Protein AF-A0A3G2R7R0-F1 (afdb_monomer)

Secondary structure (DSSP, 8-state):
----S--HHHHHHHTHHHHHHHHHHHHHHT--SS-HHHHHHHHHHHHHTT-S-EEEESSSS--GGGTT-TT-EEEE-----

Mean predicted aligned error: 7.34 Å

Radius of gyration: 15.78 Å; Cα contacts (8 Å, |Δi|>4): 65; chains: 1; bounding box: 44×22×42 Å

Foldseek 3Di:
DDDDPDDVVVVCVVCVVVVVVVVVVCVVVVCLPPDPVQVVVFVVVCVVVVAPTEHEDQADDCDPVNPPVPRYDYDYDHRDD

pLDDT: mean 81.42, std 16.53, range [34.0, 98.12]

Organism: NCBI:txid2316383

Structure (mmCIF, N/CA/C/O backbone):
data_AF-A0A3G2R7R0-F1
#
_entry.id   AF-A0A3G2R7R0-F1
#
loop_
_atom_site.group_PDB
_atom_site.id
_atom_site.type_symbol
_atom_site.label_atom_id
_atom_site.label_alt_id
_atom_site.label_comp_id
_atom_site.label_asym_id
_atom_site.label_entity_id
_atom_site.label_seq_id
_atom_site.pdbx_PDB_ins_code
_atom_site.Cartn_x
_atom_site.Cartn_y
_atom_site.Cartn_z
_atom_site.occupancy
_atom_site.B_iso_or_equiv
_atom_site.auth_seq_id
_atom_site.auth_comp_id
_atom_site.auth_asym_id
_atom_site.auth_atom_id
_atom_site.pdbx_PDB_model_num
ATOM 1 N N . MET A 1 1 ? -19.127 -9.901 26.065 1.00 63.06 1 MET A N 1
ATOM 2 C CA . MET A 1 1 ? -18.593 -9.000 25.021 1.00 63.06 1 MET A CA 1
ATOM 3 C C . MET A 1 1 ? -17.191 -9.481 24.679 1.00 63.06 1 MET A C 1
ATOM 5 O O . MET A 1 1 ? -16.403 -9.652 25.599 1.00 63.06 1 MET A O 1
ATOM 9 N N . LYS A 1 2 ? -16.911 -9.816 23.415 1.00 79.25 2 LYS A N 1
ATOM 10 C CA . LYS A 1 2 ? -15.589 -10.286 22.971 1.00 79.25 2 LYS A CA 1
ATOM 11 C C . LYS A 1 2 ? -14.895 -9.093 22.314 1.00 79.25 2 LYS A C 1
ATOM 13 O O . LYS A 1 2 ? -15.425 -8.587 21.333 1.00 79.25 2 LYS A O 1
ATOM 18 N N . ILE A 1 3 ? -13.785 -8.620 22.876 1.00 86.31 3 ILE A N 1
ATOM 19 C CA . ILE A 1 3 ? -12.985 -7.550 22.267 1.00 86.31 3 ILE A CA 1
ATOM 20 C C . ILE A 1 3 ? -11.917 -8.229 21.401 1.00 86.31 3 ILE A C 1
ATOM 22 O O . ILE A 1 3 ? -11.089 -8.960 21.954 1.00 86.31 3 ILE A O 1
ATOM 26 N N . PRO A 1 4 ? -11.955 -8.078 20.067 1.00 87.75 4 PRO A N 1
ATOM 27 C CA . PRO A 1 4 ? -10.926 -8.634 19.200 1.00 87.75 4 PRO A CA 1
ATOM 28 C C . PRO A 1 4 ? -9.602 -7.882 19.399 1.00 87.75 4 PRO A C 1
ATOM 30 O O . PRO A 1 4 ? -9.592 -6.671 19.591 1.00 87.75 4 PRO A O 1
ATOM 33 N N . PHE A 1 5 ? -8.478 -8.602 19.344 1.00 92.62 5 PHE A N 1
ATOM 34 C CA . PHE A 1 5 ? -7.136 -8.007 19.428 1.00 92.62 5 PHE A CA 1
ATOM 35 C C . PHE A 1 5 ? -6.830 -7.087 18.234 1.00 92.62 5 PHE A C 1
ATOM 37 O O . PHE A 1 5 ? -6.179 -6.059 18.391 1.00 92.62 5 PHE A O 1
ATOM 44 N N . LEU A 1 6 ? -7.319 -7.455 17.047 1.00 92.81 6 LEU A N 1
ATOM 45 C CA . LEU A 1 6 ? -7.204 -6.689 15.813 1.00 92.81 6 LEU A CA 1
ATOM 46 C C . LEU A 1 6 ? -8.459 -6.930 14.977 1.00 92.81 6 LEU A C 1
ATOM 48 O O . LEU A 1 6 ? -8.798 -8.081 14.700 1.00 92.81 6 LEU A O 1
ATOM 52 N N . ASP A 1 7 ? -9.127 -5.853 14.578 1.00 93.81 7 ASP A N 1
ATOM 53 C CA . ASP A 1 7 ? -10.282 -5.907 13.687 1.00 93.81 7 ASP A CA 1
ATOM 54 C C . ASP A 1 7 ? -9.881 -5.385 12.303 1.00 93.81 7 ASP A C 1
ATOM 56 O O . ASP A 1 7 ? -9.765 -4.179 12.070 1.00 93.81 7 ASP A O 1
ATOM 60 N N . LEU A 1 8 ? -9.576 -6.315 11.399 1.00 94.00 8 LEU A N 1
ATOM 61 C CA . LEU A 1 8 ? -9.237 -5.996 10.011 1.00 94.00 8 LEU A CA 1
ATOM 62 C C . LEU A 1 8 ? -10.482 -5.701 9.173 1.00 94.00 8 LEU A C 1
ATOM 64 O O . LEU A 1 8 ? -10.378 -5.004 8.168 1.00 94.00 8 LEU A O 1
ATOM 68 N N . GLN A 1 9 ? -11.647 -6.206 9.585 1.00 94.00 9 GLN A N 1
ATOM 69 C CA . GLN A 1 9 ? -12.895 -5.963 8.875 1.00 94.00 9 GLN A CA 1
ATOM 70 C C . GLN A 1 9 ? -13.313 -4.506 9.054 1.00 94.00 9 GLN A C 1
ATOM 72 O O . GLN A 1 9 ? -13.538 -3.821 8.065 1.00 94.00 9 GLN A O 1
ATOM 77 N N . ALA A 1 10 ? -13.276 -3.998 10.289 1.00 94.56 10 ALA A N 1
ATOM 78 C CA . ALA A 1 10 ? -13.534 -2.587 10.565 1.00 94.56 10 ALA A CA 1
ATOM 79 C C . ALA A 1 10 ? -12.551 -1.650 9.835 1.00 94.56 10 ALA A C 1
ATOM 81 O O . ALA A 1 10 ? -12.947 -0.590 9.351 1.00 94.56 10 ALA A O 1
ATOM 82 N N . GLN A 1 11 ? -11.275 -2.042 9.721 1.00 94.75 11 GLN A N 1
ATOM 83 C CA . GLN A 1 11 ? -10.291 -1.288 8.937 1.00 94.75 11 GLN A CA 1
ATOM 84 C C . GLN A 1 11 ? -10.634 -1.282 7.449 1.00 94.75 11 GLN A C 1
ATOM 86 O O . GLN A 1 11 ? -10.678 -0.207 6.859 1.00 94.75 11 GLN A O 1
ATOM 91 N N . TYR A 1 12 ? -10.921 -2.443 6.853 1.00 95.19 12 TYR A N 1
ATOM 92 C CA . TYR A 1 12 ? -11.343 -2.522 5.454 1.00 95.19 12 TYR A CA 1
ATOM 93 C C . TYR A 1 12 ? -12.608 -1.696 5.206 1.00 95.19 12 TYR A C 1
ATOM 95 O O . TYR A 1 12 ? -12.626 -0.889 4.283 1.00 95.19 12 TYR A O 1
ATOM 103 N N . ASP A 1 13 ? -13.621 -1.820 6.066 1.00 96.94 13 ASP A N 1
ATOM 104 C CA . ASP A 1 13 ? -14.886 -1.095 5.937 1.00 96.94 13 ASP A CA 1
ATOM 105 C C . ASP A 1 13 ? -14.683 0.430 5.951 1.00 96.94 13 ASP A C 1
ATOM 107 O O . ASP A 1 13 ? -15.382 1.149 5.236 1.00 96.94 13 ASP A O 1
ATOM 111 N N . SER A 1 14 ? -13.687 0.931 6.695 1.00 97.50 14 SER A N 1
ATOM 112 C CA . SER A 1 14 ? -13.366 2.366 6.753 1.00 97.50 14 SER A CA 1
ATOM 113 C C . SER A 1 14 ? -12.794 2.947 5.452 1.00 97.50 14 SER A C 1
ATOM 115 O O . SER A 1 14 ? -12.956 4.139 5.208 1.00 97.50 14 SER A O 1
ATOM 117 N N . ILE A 1 15 ? -12.173 2.115 4.607 1.00 97.12 15 ILE A N 1
ATOM 118 C CA . ILE A 1 15 ? -11.537 2.511 3.333 1.00 97.12 15 ILE A CA 1
ATOM 119 C C . ILE A 1 15 ? -12.059 1.692 2.140 1.00 97.12 15 ILE A C 1
ATOM 121 O O . ILE A 1 15 ? -11.438 1.627 1.078 1.00 97.12 15 ILE A O 1
ATOM 125 N N . LYS A 1 16 ? -13.225 1.056 2.304 1.00 96.81 16 LYS A N 1
ATOM 126 C CA . LYS A 1 16 ? -13.773 0.065 1.372 1.00 96.81 16 LYS A CA 1
ATOM 127 C C . LYS A 1 16 ? -13.909 0.598 -0.048 1.00 96.81 16 LYS A C 1
ATOM 129 O O . LYS A 1 16 ? -13.512 -0.070 -0.996 1.00 96.81 16 LYS A O 1
ATOM 134 N N . ASN A 1 17 ? -14.458 1.801 -0.193 1.00 98.12 17 ASN A N 1
ATOM 135 C CA . ASN A 1 17 ? -14.708 2.388 -1.509 1.00 98.12 17 ASN A CA 1
ATOM 136 C C . ASN A 1 17 ? -13.404 2.652 -2.276 1.00 98.12 17 ASN A C 1
ATOM 138 O O . ASN A 1 17 ? -13.362 2.459 -3.490 1.00 98.12 17 ASN A O 1
ATOM 142 N N . GLU A 1 18 ? -12.347 3.067 -1.576 1.00 96.50 18 GLU A N 1
ATOM 143 C CA . GLU A 1 18 ? -11.033 3.326 -2.172 1.00 96.50 18 GLU A CA 1
ATOM 144 C C . GLU A 1 18 ? -10.382 2.019 -2.635 1.00 96.50 18 GLU A C 1
ATOM 146 O O . GLU A 1 18 ? -9.947 1.922 -3.784 1.00 96.50 18 GLU A O 1
ATOM 151 N N . ILE A 1 19 ? -10.401 0.986 -1.781 1.00 95.69 19 ILE A N 1
ATOM 152 C CA . ILE A 1 19 ? -9.875 -0.342 -2.125 1.00 95.69 19 ILE A CA 1
ATOM 153 C C . ILE A 1 19 ? -10.639 -0.939 -3.307 1.00 95.69 19 ILE A C 1
ATOM 155 O O . ILE A 1 19 ? -10.022 -1.346 -4.289 1.00 95.69 19 ILE A O 1
ATOM 159 N N . ASP A 1 20 ? -11.969 -0.986 -3.243 1.00 96.69 20 ASP A N 1
ATOM 160 C CA . ASP A 1 20 ? -12.785 -1.619 -4.281 1.00 96.69 20 ASP A CA 1
ATOM 161 C C . ASP A 1 20 ? -12.604 -0.938 -5.642 1.00 96.69 20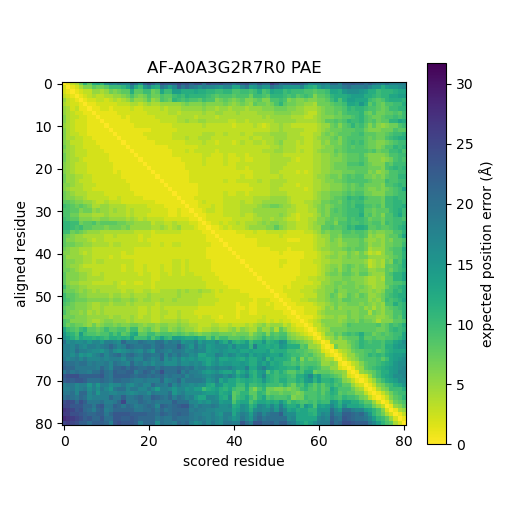 ASP A C 1
ATOM 163 O O . ASP A 1 20 ? -12.557 -1.611 -6.675 1.00 96.69 20 ASP A O 1
ATOM 167 N N . THR A 1 21 ? -12.463 0.392 -5.645 1.00 97.19 21 THR A N 1
ATOM 168 C CA . THR A 1 21 ? -12.185 1.161 -6.8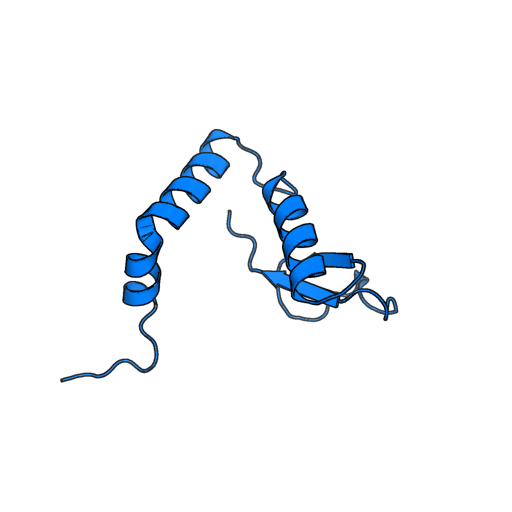62 1.00 97.19 21 THR A CA 1
ATOM 169 C C . THR A 1 21 ? -10.822 0.782 -7.436 1.00 97.19 21 THR A C 1
ATOM 171 O O . THR A 1 21 ? -10.751 0.378 -8.597 1.00 97.19 21 THR A O 1
ATOM 174 N N . ALA A 1 22 ? -9.762 0.821 -6.623 1.00 94.25 22 ALA A N 1
ATOM 175 C CA . ALA A 1 22 ? -8.409 0.488 -7.066 1.00 94.25 22 ALA A CA 1
ATOM 176 C C . ALA A 1 22 ? -8.306 -0.957 -7.590 1.00 94.25 22 ALA A C 1
ATOM 178 O O . ALA A 1 22 ? -7.723 -1.205 -8.647 1.00 94.25 22 ALA A O 1
ATOM 179 N N .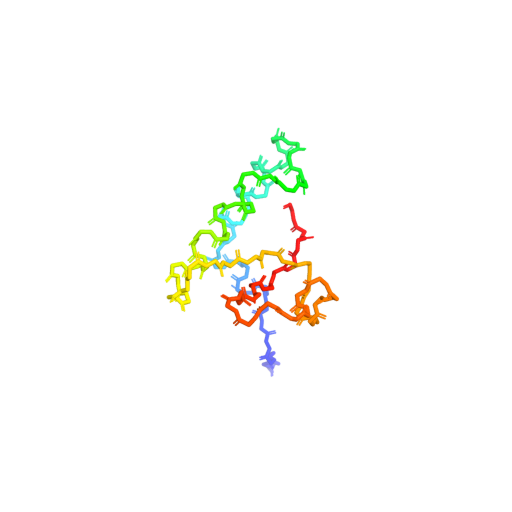 VAL A 1 23 ? -8.929 -1.917 -6.899 1.00 94.75 23 VAL A N 1
ATOM 180 C CA . VAL A 1 23 ? -8.955 -3.330 -7.313 1.00 94.75 23 VAL A CA 1
ATOM 181 C C . VAL A 1 23 ? -9.699 -3.503 -8.638 1.00 94.75 23 VAL A C 1
ATOM 183 O O . VAL A 1 23 ? -9.206 -4.179 -9.544 1.00 94.75 23 VAL A O 1
ATOM 186 N N . SER A 1 24 ? -10.865 -2.870 -8.785 1.00 96.44 24 SER A N 1
ATOM 187 C CA . SER A 1 24 ? -11.650 -2.917 -10.024 1.00 96.44 24 SER A CA 1
ATOM 188 C C . SER A 1 24 ? -10.876 -2.338 -11.212 1.00 96.44 24 SER A C 1
ATOM 190 O O . SER A 1 24 ? -10.884 -2.909 -12.307 1.00 96.44 24 SER A O 1
ATOM 192 N N . GLU A 1 25 ? -10.144 -1.242 -11.004 1.00 94.62 25 GLU A N 1
ATOM 193 C CA . GLU A 1 25 ? -9.303 -0.632 -12.033 1.00 94.62 25 GLU A CA 1
ATOM 194 C C . GLU A 1 25 ? -8.163 -1.546 -12.480 1.00 94.62 25 GLU A C 1
ATOM 196 O O . GLU A 1 25 ? -7.954 -1.698 -13.687 1.00 94.62 25 GLU A O 1
ATOM 201 N N . VAL A 1 26 ? -7.479 -2.209 -11.542 1.00 93.69 26 VAL A N 1
ATOM 202 C CA . VAL A 1 26 ? -6.432 -3.190 -11.864 1.00 93.69 26 VAL A CA 1
ATOM 203 C C . VAL A 1 26 ? -7.005 -4.338 -12.687 1.00 93.69 26 VAL A C 1
ATOM 205 O O . VAL A 1 26 ? -6.485 -4.627 -13.767 1.00 93.69 26 VAL A O 1
ATOM 208 N N . ILE A 1 27 ? -8.115 -4.932 -12.236 1.00 95.31 27 ILE A N 1
ATOM 209 C CA . ILE A 1 27 ? -8.786 -6.032 -12.943 1.00 95.31 27 ILE A CA 1
ATOM 210 C C . ILE A 1 27 ? -9.172 -5.608 -14.361 1.00 95.31 27 ILE A C 1
ATOM 212 O O . ILE A 1 27 ? -8.900 -6.334 -15.317 1.00 95.31 27 ILE A O 1
ATOM 216 N N . ARG A 1 28 ? -9.765 -4.419 -14.516 1.00 95.06 28 ARG A N 1
ATOM 217 C CA . ARG A 1 28 ? -10.162 -3.882 -15.823 1.00 95.06 28 ARG A CA 1
ATOM 218 C C . ARG A 1 28 ? -8.961 -3.607 -16.729 1.00 95.06 28 ARG A C 1
ATOM 220 O O . ARG A 1 28 ? -9.074 -3.760 -17.941 1.00 95.06 28 ARG A O 1
ATOM 227 N N . SER A 1 29 ? -7.834 -3.188 -16.157 1.00 93.38 29 SER A N 1
ATOM 228 C CA . SER A 1 29 ? -6.612 -2.900 -16.911 1.00 93.38 29 SER A CA 1
ATOM 229 C C . SER A 1 29 ? -5.889 -4.162 -17.397 1.00 93.38 29 SER A C 1
ATOM 231 O O . SER A 1 29 ? -5.188 -4.113 -18.403 1.00 93.38 29 SER A O 1
ATOM 233 N N . GLY A 1 30 ? -6.031 -5.285 -16.682 1.00 92.06 30 GLY A N 1
ATOM 234 C CA . GLY A 1 30 ? -5.294 -6.524 -16.947 1.00 92.06 30 GLY A CA 1
ATOM 235 C C . GLY A 1 30 ? -3.801 -6.478 -16.581 1.00 92.06 30 GLY A C 1
ATOM 236 O O . GLY A 1 30 ? -3.077 -7.441 -16.837 1.00 92.06 30 GLY A O 1
ATOM 237 N N . HIS A 1 31 ? -3.313 -5.384 -15.986 1.00 89.12 31 HIS A N 1
ATOM 238 C CA . HIS A 1 31 ? -1.905 -5.195 -15.625 1.00 89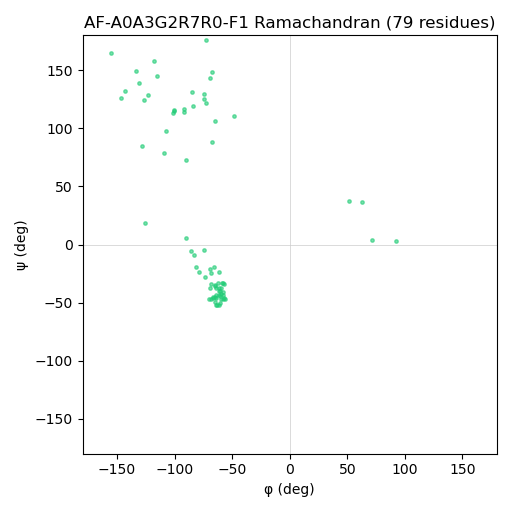.12 31 HIS A CA 1
ATOM 239 C C . HIS A 1 31 ? -1.586 -5.694 -14.208 1.00 89.12 31 HIS A C 1
ATOM 241 O O . HIS A 1 31 ? -1.318 -4.905 -13.308 1.00 89.12 31 HIS A O 1
ATOM 247 N N . PHE A 1 32 ? -1.559 -7.015 -14.026 1.00 86.81 32 PHE A N 1
ATOM 248 C CA . PHE A 1 32 ? -1.355 -7.651 -12.711 1.00 86.81 32 PHE A CA 1
ATOM 249 C C . PHE A 1 32 ? 0.109 -7.742 -12.249 1.00 86.81 32 PHE A C 1
ATOM 251 O O . PHE A 1 32 ? 0.392 -7.972 -11.078 1.00 86.81 32 PHE A O 1
ATOM 258 N N . ILE A 1 33 ? 1.075 -7.636 -13.168 1.00 87.00 33 ILE A N 1
ATOM 259 C CA . ILE A 1 33 ? 2.501 -7.816 -12.859 1.00 87.00 33 ILE A CA 1
ATOM 260 C C . ILE A 1 33 ? 3.271 -6.601 -13.353 1.00 87.00 33 ILE A C 1
ATOM 262 O O . ILE A 1 33 ? 3.210 -6.268 -14.534 1.00 87.00 33 ILE A O 1
ATOM 266 N N . MET A 1 34 ? 4.019 -5.966 -12.442 1.00 81.94 34 MET A N 1
ATOM 267 C CA . MET A 1 34 ? 4.849 -4.785 -12.726 1.00 81.94 34 MET A CA 1
ATOM 268 C C . MET A 1 34 ? 4.075 -3.663 -13.446 1.00 81.94 34 MET A C 1
ATOM 270 O O . MET A 1 34 ? 4.604 -2.990 -14.329 1.00 81.94 34 MET A O 1
ATOM 274 N N . GLY A 1 35 ? 2.804 -3.485 -13.072 1.00 84.56 35 GLY A N 1
ATOM 275 C CA . GLY A 1 35 ? 1.930 -2.451 -13.615 1.00 84.56 35 GLY A CA 1
ATOM 276 C C . GLY A 1 35 ? 2.280 -1.035 -13.131 1.00 84.56 35 GLY A C 1
ATOM 277 O O . GLY A 1 35 ? 3.147 -0.857 -12.269 1.00 84.56 35 GLY A O 1
ATOM 278 N N . PRO A 1 36 ? 1.582 -0.008 -13.647 1.00 89.69 36 PRO A N 1
ATOM 279 C CA . PRO A 1 36 ? 1.825 1.395 -13.292 1.00 89.69 36 PRO A CA 1
ATOM 280 C C . PRO A 1 36 ? 1.706 1.668 -11.784 1.00 89.69 36 PRO A C 1
ATOM 282 O O . PRO A 1 36 ? 2.493 2.445 -11.246 1.00 89.69 36 PRO A O 1
ATOM 285 N N . ASN A 1 37 ? 0.806 0.960 -11.096 1.00 90.56 37 ASN A N 1
ATOM 286 C CA . ASN A 1 37 ? 0.599 1.080 -9.651 1.00 90.56 37 ASN A CA 1
ATOM 287 C C . ASN A 1 37 ? 1.849 0.698 -8.842 1.00 90.56 37 ASN A C 1
ATOM 289 O O . ASN A 1 37 ? 2.123 1.308 -7.815 1.00 90.56 37 ASN A O 1
ATOM 293 N N . VAL A 1 38 ? 2.654 -0.261 -9.323 1.00 90.12 38 VAL A N 1
ATOM 294 C CA . VAL A 1 38 ? 3.909 -0.657 -8.659 1.00 90.12 38 VAL A CA 1
ATOM 295 C C . VAL A 1 38 ? 4.921 0.482 -8.708 1.00 90.12 38 VAL A C 1
ATOM 297 O O . VAL A 1 38 ? 5.542 0.802 -7.699 1.00 90.12 38 VAL A O 1
ATOM 300 N N . LYS A 1 39 ? 5.062 1.125 -9.872 1.00 90.06 39 LYS A N 1
ATOM 301 C CA . LYS A 1 39 ? 5.993 2.241 -10.052 1.00 90.06 39 LYS A CA 1
ATOM 302 C C . LYS A 1 39 ? 5.587 3.449 -9.206 1.00 90.06 39 LYS A C 1
ATOM 304 O O . LYS A 1 39 ? 6.432 4.039 -8.542 1.00 90.06 39 LYS A O 1
ATOM 309 N N . GLN A 1 40 ? 4.299 3.788 -9.215 1.00 92.81 40 GLN A N 1
ATOM 310 C CA . GLN A 1 40 ? 3.764 4.875 -8.397 1.00 92.81 40 GLN A CA 1
ATOM 311 C C . GLN A 1 40 ? 4.009 4.615 -6.907 1.00 92.81 40 GLN A C 1
ATOM 313 O O . GLN A 1 40 ? 4.538 5.476 -6.208 1.00 92.81 40 GLN A O 1
ATOM 318 N N . PHE A 1 41 ? 3.723 3.398 -6.444 1.00 91.19 41 PHE A N 1
ATOM 319 C CA . PHE A 1 41 ? 3.989 2.992 -5.071 1.00 91.19 41 PHE A CA 1
ATOM 320 C C . PHE A 1 41 ? 5.476 3.123 -4.697 1.00 91.19 41 PHE A C 1
ATOM 322 O O . PHE A 1 41 ? 5.810 3.625 -3.626 1.00 91.19 41 PHE A O 1
ATOM 329 N N . GLU A 1 42 ? 6.398 2.709 -5.570 1.00 90.19 42 GLU A N 1
ATOM 330 C CA . GLU A 1 42 ? 7.838 2.871 -5.330 1.00 90.19 42 GLU A CA 1
ATOM 331 C C . GLU A 1 42 ? 8.250 4.345 -5.190 1.00 90.19 42 GLU A C 1
ATOM 333 O O . GLU A 1 42 ? 9.059 4.677 -4.320 1.00 90.19 42 GLU A O 1
ATOM 338 N N . GLU A 1 43 ? 7.683 5.239 -6.001 1.00 92.94 43 GLU A N 1
ATOM 339 C CA . GLU A 1 43 ? 7.935 6.684 -5.932 1.00 92.94 43 GLU A CA 1
ATOM 340 C C . GLU A 1 43 ? 7.384 7.295 -4.631 1.00 92.94 43 GLU A C 1
ATOM 342 O O . GLU A 1 43 ? 8.100 8.015 -3.925 1.00 92.94 43 GLU A O 1
ATOM 347 N N . GLU A 1 44 ? 6.149 6.950 -4.262 1.00 93.94 44 GLU A N 1
ATOM 348 C CA . GLU A 1 44 ? 5.507 7.385 -3.017 1.00 93.94 44 GLU A CA 1
ATOM 349 C C . GLU A 1 44 ? 6.277 6.902 -1.787 1.00 93.94 44 GLU A C 1
ATOM 351 O O . GLU A 1 44 ? 6.547 7.679 -0.870 1.00 93.94 44 GLU A O 1
ATOM 356 N N . MET A 1 45 ? 6.718 5.643 -1.786 1.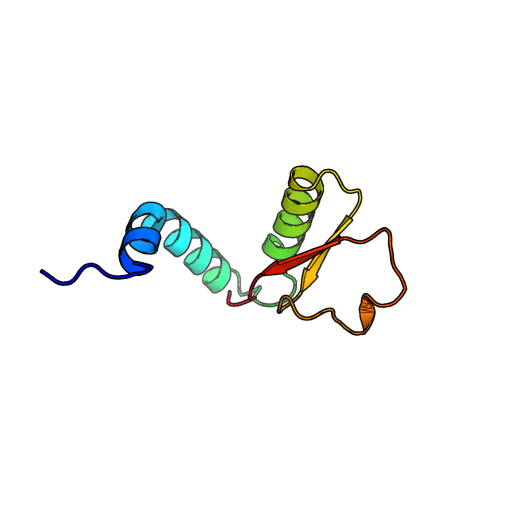00 90.69 45 MET A N 1
ATOM 357 C CA . MET A 1 45 ? 7.505 5.081 -0.691 1.00 90.69 45 MET A CA 1
ATOM 358 C C . MET A 1 45 ? 8.904 5.681 -0.603 1.00 90.69 45 MET A C 1
ATOM 360 O O . MET A 1 45 ? 9.407 5.893 0.502 1.00 90.69 45 MET A O 1
ATOM 364 N N . ALA A 1 46 ? 9.548 5.960 -1.739 1.00 89.38 46 ALA A N 1
ATOM 365 C CA . ALA A 1 46 ? 10.833 6.647 -1.754 1.00 89.38 46 ALA A CA 1
ATOM 366 C C . ALA A 1 46 ? 10.707 8.039 -1.115 1.00 89.38 46 ALA A C 1
ATOM 368 O O . ALA A 1 46 ? 11.518 8.391 -0.253 1.00 89.38 46 ALA A O 1
ATOM 369 N N . SER A 1 47 ? 9.645 8.771 -1.466 1.00 94.44 47 SER A N 1
ATOM 370 C CA . SER A 1 47 ? 9.313 10.075 -0.886 1.00 94.44 47 SER A CA 1
ATOM 371 C C . SER A 1 47 ? 9.015 9.979 0.614 1.00 94.44 47 SER A C 1
ATOM 373 O O . SER A 1 47 ? 9.667 10.646 1.418 1.00 94.44 47 SER A O 1
ATOM 375 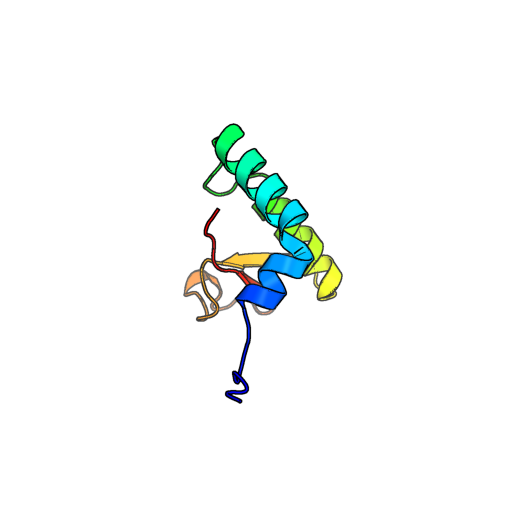N N . TYR A 1 48 ? 8.115 9.075 1.012 1.00 90.56 48 TYR A N 1
ATOM 376 C CA . TYR A 1 48 ? 7.711 8.865 2.405 1.00 90.56 48 TYR A CA 1
ATOM 377 C C . TYR A 1 48 ? 8.892 8.500 3.316 1.00 90.56 48 TYR A C 1
ATOM 379 O O . TYR A 1 48 ? 9.004 8.992 4.437 1.00 90.56 48 TYR A O 1
ATOM 387 N N . LEU A 1 49 ? 9.807 7.654 2.832 1.00 89.12 49 LEU A N 1
ATOM 388 C CA . LEU A 1 49 ? 10.979 7.206 3.589 1.00 89.12 49 LEU A CA 1
ATOM 389 C C . LEU A 1 49 ? 12.182 8.160 3.491 1.00 89.12 49 LEU A C 1
ATOM 391 O O . LEU A 1 49 ? 13.202 7.895 4.140 1.00 89.12 49 LEU A O 1
ATOM 395 N N . GLY A 1 50 ? 12.103 9.212 2.668 1.00 90.31 50 GLY A N 1
ATOM 396 C CA . GLY A 1 50 ? 13.200 10.151 2.423 1.00 90.31 50 GLY A CA 1
ATOM 397 C C . GLY A 1 50 ? 14.427 9.503 1.772 1.00 90.31 50 GLY A C 1
ATOM 398 O O . GLY A 1 50 ? 15.562 9.828 2.120 1.00 90.31 50 GLY A O 1
ATOM 399 N N . VAL A 1 51 ? 14.225 8.540 0.869 1.00 87.50 51 VAL A N 1
ATOM 400 C CA . VAL A 1 51 ? 15.306 7.830 0.167 1.00 87.50 51 VAL A CA 1
ATOM 401 C C . VAL A 1 51 ? 15.241 8.052 -1.334 1.00 87.50 51 VAL A C 1
ATOM 403 O O . VAL A 1 51 ? 14.197 8.349 -1.896 1.00 87.50 51 VAL A O 1
ATOM 406 N N . LYS A 1 52 ? 16.373 7.852 -2.014 1.00 88.06 52 LYS A N 1
ATOM 407 C CA . LYS A 1 52 ? 16.449 8.012 -3.471 1.00 88.06 52 LYS A CA 1
ATOM 408 C C . LYS A 1 52 ? 15.661 6.939 -4.231 1.00 88.06 52 LYS A C 1
ATOM 410 O O . LYS A 1 52 ? 15.152 7.205 -5.313 1.00 88.06 52 LYS A O 1
ATOM 415 N N . HIS A 1 53 ? 15.615 5.723 -3.689 1.00 84.62 53 HIS A N 1
ATOM 416 C CA . HIS A 1 53 ? 14.990 4.571 -4.331 1.00 84.62 53 HIS A CA 1
ATOM 417 C C . HIS A 1 53 ? 14.295 3.694 -3.288 1.00 84.62 53 HIS A C 1
ATOM 419 O O . HIS A 1 53 ? 14.917 3.315 -2.289 1.00 84.62 53 HIS A O 1
ATOM 425 N N . ALA A 1 54 ? 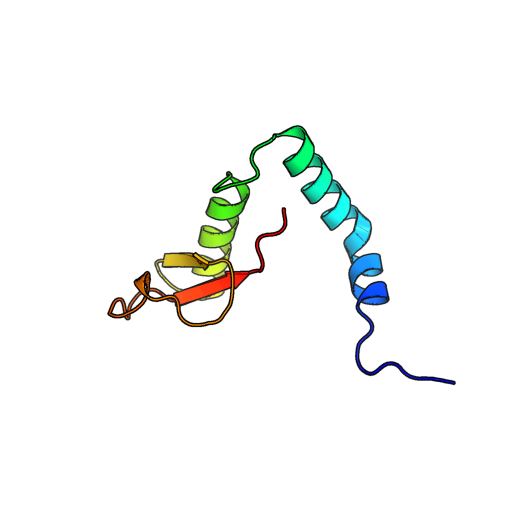13.049 3.325 -3.569 1.00 86.44 54 ALA A N 1
ATOM 426 C CA . ALA A 1 54 ? 12.357 2.210 -2.943 1.00 86.44 54 ALA A CA 1
ATOM 427 C C . ALA A 1 54 ? 12.074 1.158 -4.019 1.00 86.44 54 ALA A C 1
ATOM 429 O O . ALA A 1 54 ? 11.856 1.507 -5.175 1.00 86.44 54 ALA A O 1
ATOM 430 N N . ILE A 1 55 ? 12.138 -0.120 -3.646 1.00 85.88 55 ILE A N 1
ATOM 431 C CA . ILE A 1 55 ? 11.765 -1.224 -4.537 1.00 85.88 55 ILE A CA 1
ATOM 432 C C . ILE A 1 55 ? 10.681 -2.046 -3.864 1.00 85.88 55 ILE A C 1
ATOM 434 O O . ILE A 1 55 ? 10.860 -2.463 -2.712 1.00 85.88 55 ILE A O 1
ATOM 438 N N . ALA A 1 56 ? 9.600 -2.276 -4.604 1.00 84.62 56 ALA A N 1
ATOM 439 C CA . ALA A 1 56 ? 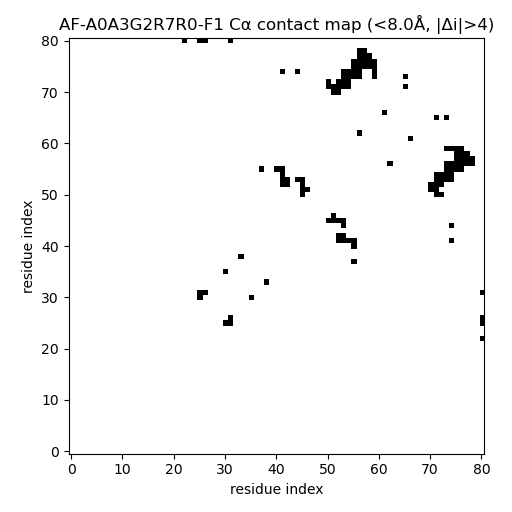8.503 -3.137 -4.215 1.00 84.62 56 ALA A CA 1
ATOM 440 C C . ALA A 1 56 ? 8.928 -4.604 -4.328 1.00 84.62 56 ALA A C 1
ATOM 442 O O . ALA A 1 56 ? 9.459 -5.061 -5.343 1.00 84.62 56 ALA A O 1
ATOM 443 N N . VAL A 1 57 ? 8.705 -5.361 -3.259 1.00 83.06 57 VAL A N 1
ATOM 444 C CA . VAL A 1 57 ? 9.017 -6.792 -3.189 1.00 83.06 57 VAL A CA 1
ATOM 445 C C . VAL A 1 57 ? 7.834 -7.537 -2.595 1.00 83.06 57 VAL A C 1
ATOM 447 O O . VAL A 1 57 ? 7.136 -7.000 -1.742 1.00 83.06 57 VAL A O 1
ATOM 450 N N . ALA A 1 58 ? 7.642 -8.791 -3.008 1.00 79.44 58 ALA A N 1
ATOM 451 C CA . ALA A 1 58 ? 6.463 -9.576 -2.640 1.00 79.44 58 ALA A CA 1
ATOM 452 C C . ALA A 1 58 ? 6.304 -9.819 -1.126 1.00 79.44 58 ALA A C 1
ATOM 454 O O . ALA A 1 58 ? 5.201 -10.099 -0.666 1.00 79.44 58 ALA A O 1
ATOM 455 N N . ASN A 1 59 ? 7.389 -9.767 -0.342 1.00 76.06 59 ASN A N 1
ATOM 456 C CA . ASN A 1 59 ? 7.340 -9.926 1.111 1.00 76.06 59 ASN A CA 1
ATOM 457 C C . ASN A 1 59 ? 8.533 -9.259 1.819 1.00 76.06 59 ASN A C 1
ATOM 459 O O . ASN A 1 59 ? 9.547 -8.944 1.199 1.00 76.06 59 ASN A O 1
ATOM 463 N N . GLY A 1 60 ? 8.404 -9.089 3.141 1.00 68.19 60 GLY A N 1
ATOM 464 C CA . GLY A 1 60 ? 9.392 -8.430 4.004 1.00 68.19 60 GLY A CA 1
ATOM 465 C C . GLY A 1 60 ? 10.654 -9.221 4.329 1.00 68.19 60 GLY A C 1
ATOM 466 O O . GLY A 1 60 ? 11.564 -8.682 4.961 1.00 68.19 60 GLY A O 1
ATOM 467 N N . THR A 1 61 ? 10.752 -10.481 3.902 1.00 71.44 61 THR A N 1
ATOM 468 C CA . THR A 1 61 ? 11.986 -11.245 4.094 1.00 71.44 61 THR A CA 1
ATOM 469 C C . THR A 1 61 ? 13.019 -10.731 3.106 1.00 71.44 61 THR A C 1
ATOM 471 O O . THR A 1 61 ? 12.761 -10.703 1.905 1.00 71.44 61 THR A O 1
ATOM 474 N N . LYS A 1 62 ? 14.195 -10.321 3.603 1.00 63.03 62 LYS A N 1
ATOM 475 C CA . LYS A 1 62 ? 15.252 -9.704 2.787 1.00 63.03 62 LYS A CA 1
ATOM 476 C C . LYS A 1 62 ? 15.510 -10.531 1.512 1.00 63.03 62 LYS A C 1
ATOM 478 O O . LYS A 1 62 ? 16.092 -11.616 1.613 1.00 63.03 62 LYS A O 1
ATOM 483 N N . PRO A 1 63 ? 15.148 -10.026 0.318 1.00 62.84 63 PRO A N 1
ATOM 484 C CA . PRO A 1 63 ? 15.316 -10.784 -0.910 1.00 62.84 63 PRO A CA 1
ATOM 485 C C . PRO A 1 63 ? 16.803 -10.975 -1.224 1.00 62.84 63 PRO A C 1
ATOM 487 O O . PRO A 1 63 ? 17.612 -10.077 -0.949 1.00 62.84 63 PRO A O 1
ATOM 490 N N . PRO A 1 64 ? 17.188 -12.093 -1.861 1.00 61.78 64 PRO A N 1
ATOM 491 C CA . PRO A 1 64 ? 18.577 -12.346 -2.236 1.00 61.78 64 PRO A CA 1
ATOM 492 C C . PRO A 1 64 ? 19.153 -11.254 -3.153 1.00 61.78 64 PRO A C 1
ATOM 494 O O . PRO A 1 64 ? 20.320 -10.904 -3.004 1.00 61.78 64 PRO A O 1
ATOM 497 N N . TYR A 1 65 ? 18.338 -10.641 -4.020 1.00 62.78 65 TYR A N 1
ATOM 498 C CA . TYR A 1 65 ? 18.765 -9.552 -4.912 1.00 62.78 65 TYR A CA 1
ATOM 499 C C . TYR A 1 65 ? 19.095 -8.231 -4.182 1.00 62.78 65 TYR A C 1
ATOM 501 O O . TYR A 1 65 ? 19.852 -7.405 -4.688 1.00 62.78 65 TYR A O 1
ATOM 509 N N . CYS A 1 66 ? 18.580 -8.030 -2.964 1.00 59.69 66 CYS A N 1
ATOM 510 C CA . CYS A 1 66 ? 18.869 -6.848 -2.143 1.00 59.69 66 CYS A CA 1
ATOM 511 C C . CYS A 1 66 ? 20.100 -7.040 -1.233 1.00 59.69 66 CYS A C 1
ATOM 513 O O . CYS A 1 66 ? 20.394 -6.188 -0.385 1.00 59.69 66 CYS A O 1
ATOM 515 N N . LYS A 1 67 ? 20.831 -8.158 -1.359 1.00 58.38 67 LYS A N 1
ATOM 516 C CA . LYS A 1 67 ? 22.122 -8.345 -0.684 1.00 58.38 67 LYS A CA 1
ATOM 517 C C . LYS A 1 67 ? 23.182 -7.474 -1.373 1.00 58.38 67 LYS A C 1
ATOM 519 O O . LYS A 1 67 ? 23.406 -7.598 -2.568 1.00 58.38 67 LYS A O 1
ATOM 524 N N . GLY A 1 68 ? 23.823 -6.578 -0.617 1.00 61.72 68 GLY A N 1
ATOM 525 C CA . GLY A 1 68 ? 24.932 -5.745 -1.108 1.00 61.72 68 GLY A CA 1
ATOM 526 C C . GLY A 1 68 ? 24.563 -4.367 -1.674 1.00 61.72 68 GLY A C 1
ATOM 527 O O . GLY A 1 68 ? 25.460 -3.648 -2.099 1.00 61.72 68 GLY A O 1
ATOM 528 N N . LYS A 1 69 ? 23.285 -3.953 -1.647 1.00 61.78 69 LYS A N 1
ATOM 529 C CA . LYS A 1 69 ? 22.847 -2.597 -2.046 1.00 61.78 69 LYS A CA 1
ATOM 530 C C . LYS A 1 69 ? 22.392 -1.773 -0.825 1.00 61.78 69 LYS A C 1
ATOM 532 O O . LYS A 1 69 ? 21.191 -1.669 -0.589 1.00 61.78 69 LYS A O 1
ATOM 537 N N . PRO A 1 70 ? 23.317 -1.209 -0.022 1.00 57.19 70 PRO A N 1
ATOM 538 C CA . PRO A 1 70 ? 22.988 -0.510 1.228 1.00 57.19 70 PRO A CA 1
ATOM 539 C C . PRO A 1 70 ? 22.185 0.787 1.033 1.00 57.19 70 PRO A C 1
ATOM 541 O O . PRO A 1 70 ? 21.534 1.239 1.967 1.00 57.19 70 PRO A O 1
ATOM 544 N N . SER A 1 71 ? 22.195 1.370 -0.170 1.00 58.16 71 SER A N 1
ATOM 545 C CA . SER A 1 71 ? 21.432 2.580 -0.508 1.00 58.16 71 SER A CA 1
ATOM 546 C C . SER A 1 71 ? 19.968 2.321 -0.886 1.00 58.16 71 SER A C 1
ATOM 548 O O . SER A 1 71 ? 19.209 3.277 -1.033 1.00 58.16 71 SER A O 1
ATOM 550 N N . MET A 1 72 ? 19.558 1.059 -1.053 1.00 58.41 72 MET A N 1
ATOM 551 C CA . MET A 1 72 ? 18.183 0.691 -1.395 1.00 58.41 72 MET A CA 1
ATOM 552 C C . MET A 1 72 ? 17.434 0.228 -0.150 1.00 58.41 72 MET A C 1
ATOM 554 O O . MET A 1 72 ? 17.746 -0.822 0.418 1.00 58.41 72 MET A O 1
ATOM 558 N N . LYS A 1 73 ? 16.409 0.987 0.247 1.00 64.19 73 LYS A N 1
ATOM 559 C CA . LYS A 1 73 ? 15.435 0.510 1.230 1.00 64.19 73 LYS A CA 1
ATOM 560 C C . LYS A 1 73 ? 14.354 -0.296 0.513 1.00 64.19 73 LYS A C 1
ATOM 562 O O . LYS A 1 73 ? 13.825 0.121 -0.513 1.00 64.19 73 LYS A O 1
ATOM 567 N N . THR A 1 74 ? 14.058 -1.479 1.037 1.00 59.53 74 THR A N 1
ATOM 568 C CA . THR A 1 74 ? 12.989 -2.341 0.527 1.00 59.53 74 THR A CA 1
ATOM 569 C C . THR A 1 74 ? 11.667 -1.912 1.138 1.00 59.53 74 THR A C 1
ATOM 571 O O . THR A 1 74 ? 11.516 -1.971 2.359 1.00 59.53 74 THR A O 1
ATOM 574 N N . ALA A 1 75 ? 10.716 -1.513 0.299 1.00 57.72 75 ALA A N 1
ATOM 575 C CA . ALA A 1 75 ? 9.330 -1.346 0.703 1.00 57.72 75 ALA A CA 1
ATOM 576 C C . ALA A 1 75 ? 8.625 -2.678 0.433 1.00 57.72 75 ALA A C 1
ATOM 578 O O . ALA A 1 75 ? 8.606 -3.173 -0.691 1.00 57.72 75 ALA A O 1
ATOM 579 N N . SER A 1 76 ? 8.145 -3.323 1.491 1.00 54.38 76 SER A N 1
ATOM 580 C CA . SER A 1 76 ? 7.543 -4.652 1.387 1.00 54.38 76 SER A CA 1
ATOM 581 C C . SER A 1 76 ? 6.040 -4.508 1.418 1.00 54.38 76 SER A C 1
ATOM 583 O O . SER A 1 76 ? 5.499 -4.131 2.452 1.00 54.38 76 SER A O 1
ATOM 585 N N . TYR A 1 77 ? 5.389 -4.818 0.305 1.00 55.06 77 TYR A N 1
ATOM 586 C CA . TYR A 1 77 ? 3.946 -4.985 0.262 1.00 55.06 77 TYR A CA 1
ATOM 587 C C . TYR A 1 77 ? 3.613 -6.285 -0.450 1.00 55.06 77 TYR A C 1
ATOM 589 O O . TYR A 1 77 ? 4.239 -6.665 -1.440 1.00 55.06 77 TYR A O 1
ATOM 597 N N . PHE A 1 78 ? 2.632 -6.984 0.110 1.00 41.59 78 PHE A N 1
ATOM 598 C CA . PHE A 1 78 ? 2.058 -8.174 -0.489 1.00 41.59 78 PHE A CA 1
ATOM 599 C C . PHE A 1 78 ? 1.370 -7.755 -1.793 1.00 41.59 78 PHE A C 1
ATOM 601 O O . PHE A 1 78 ? 0.317 -7.125 -1.774 1.00 41.59 78 PHE A O 1
ATOM 608 N N . LEU A 1 79 ? 1.997 -8.088 -2.921 1.00 39.81 79 LEU A N 1
ATOM 609 C CA . LEU A 1 79 ? 1.388 -8.036 -4.245 1.00 39.81 79 LEU A CA 1
ATOM 610 C C . LEU A 1 79 ? 0.302 -9.115 -4.316 1.00 39.81 79 LEU A C 1
ATOM 612 O O . LEU A 1 79 ? 0.553 -10.250 -4.707 1.00 39.81 79 LEU A O 1
ATOM 616 N N . PHE A 1 80 ? -0.901 -8.748 -3.906 1.00 34.00 80 PHE A N 1
ATOM 617 C CA . PHE A 1 80 ? -2.124 -9.244 -4.514 1.00 34.00 80 PHE A CA 1
ATOM 618 C C . PHE A 1 80 ? -2.933 -8.002 -4.838 1.00 34.00 80 PHE A C 1
ATOM 620 O O . PHE A 1 80 ? -3.635 -7.516 -3.964 1.00 34.00 80 PHE A O 1
ATOM 627 N N . PHE A 1 81 ? -2.651 -7.408 -5.997 1.00 41.88 81 PHE A N 1
ATOM 628 C CA . PHE A 1 81 ? -3.572 -7.082 -7.091 1.00 41.88 81 PHE A CA 1
ATOM 629 C C . PHE A 1 81 ? -2.739 -6.510 -8.243 1.00 41.88 81 PHE A C 1
ATOM 631 O O . PHE A 1 81 ? -1.918 -5.600 -7.986 1.00 41.88 81 PHE A O 1
#

Nearest PDB structures (foldseek):
  3nys-assembly1_A  TM=9.464E-01  e=1.832E-02  Pseudomonas aeruginosa PAO1
  8e75-assembly1_A  TM=9.577E-01  e=3.890E-02  Psychrobacter cryohalolentis K5
  5u24-assembly1_B  TM=6.708E-01  e=5.477E-02  Campylobacter jejuni
  3frk-assembly1_B  TM=6.572E-01  e=1.245E-01  Thermoanaerobacterium thermosaccharolyticum

InterPro domains:
  IPR000653 DegT/DnrJ/EryC1/StrS aminotransferase [PF01041] (14-62)
  IPR015421 Pyridoxal phosphate-dependent transferase, major domain [G3DSA:3.40.640.10] (1-63)
  IPR015424 Pyridoxal phosphate-dependent transferase [SSF53383] (8-61)

Sequenc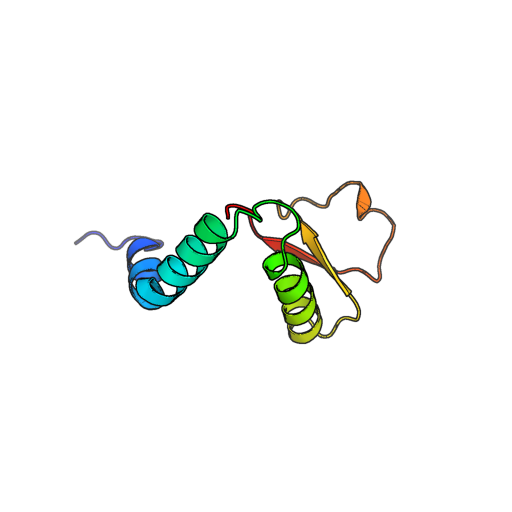e (81 aa):
MKIPFLDLQAQYDSIKNEIDTAVSEVIRSGHFIMGPNVKQFEEEMASYLGVKHAIAVANGTKPPYCKGKPSMKTASYFLFF

Solvent-accessible surface area (backbone atoms only — not comparable to full-atom values): 5098 Å² total; per-residue (Å²): 136,86,83,73,95,72,64,64,62,66,52,44,66,75,47,39,71,61,51,55,50,56,52,51,50,41,64,75,66,67,49,67,71,92,26,72,69,54,56,51,48,22,54,52,48,9,59,74,70,74,43,94,43,34,46,78,36,68,51,79,67,85,51,79,86,62,64,90,45,90,80,55,51,78,45,57,48,73,78,82,105